Protein AF-A0A1X2HMU3-F1 (afdb_monomer_lite)

Secondary structure (DSSP, 8-state):
--------EEEEEEEEEEEE--SSPPPPSEEEEEEEESS---SS-EEEEEEEEES-TT-HHHHHHHHHTSSSEEEE--S-TTEEEEEEE-SSTTEEEEEEEEPP-TTSHHHHHHH---HHHHTTHHHHHHHHHHTTT-HHHHHHHHHHHHHHHHHHHHH--HHHHHHHHHHHHTTT--GGGG-

Sequence (183 aa):
MQLLALGHLTMAVRVESIVEEAEHDPPASLIAIQCFVRDPPQHYPTLAKYRLKAIDDQDPLLHTLWGALHDRFGVVALKEQQSVSLLSPLPEPGQFLLHVVRLLDLSDPKQQQIATLDMRVLQPLPLEALQLCQQKQDPAAMARLAEIAKQLHQTAQVYAYWDLWRVLEGICTRFDINPNDFL

Foldseek 3Di:
DDWDFDDWDKFFKDFPDWPDDAPDDDAPRIWTFGGKDQDPLQQFFWRTKTKIFGPDLPDPVQVVVLVSQPRIWTWTDDPDDQWTWTWHADPDRRIIITTIGGHFPCVDPVSVVSRDDDVVVLVCLLVLLLVLLVVVVDPVSVVVNLVSLVVQVVCCNGNVVVVSNVSSCVSQVVSVHHSVVSD

Organism: Syncephalastrum racemosum (NCBI:txid13706)

Radius of gyration: 19.23 Å; chains: 1; bounding box: 45×29×56 Å

Structure (mmCIF, N/CA/C/O backbone):
data_AF-A0A1X2HMU3-F1
#
_entry.id   AF-A0A1X2HMU3-F1
#
loop_
_atom_site.group_PDB
_atom_site.id
_atom_site.type_symbol
_atom_site.label_atom_id
_atom_site.label_alt_id
_atom_site.label_comp_id
_atom_site.label_asym_id
_atom_site.label_entity_id
_atom_site.label_seq_id
_atom_site.pdbx_PDB_ins_code
_atom_site.Cartn_x
_atom_site.Cartn_y
_atom_site.Cartn_z
_atom_site.occupancy
_atom_site.B_iso_or_equiv
_atom_site.auth_seq_id
_atom_site.auth_comp_id
_atom_site.auth_asym_id
_atom_site.auth_atom_id
_atom_site.pdbx_PDB_model_num
ATOM 1 N N . MET A 1 1 ? 22.725 -11.915 -3.658 1.00 32.31 1 MET A N 1
ATOM 2 C CA . MET A 1 1 ? 21.823 -11.093 -4.491 1.00 32.31 1 MET A CA 1
ATOM 3 C C . MET A 1 1 ? 22.346 -11.131 -5.922 1.00 32.31 1 MET A C 1
ATOM 5 O O . MET A 1 1 ? 23.418 -10.600 -6.165 1.00 32.31 1 MET A O 1
ATOM 9 N N . GLN A 1 2 ? 21.686 -11.853 -6.830 1.00 22.62 2 GLN A N 1
ATOM 10 C CA . GLN A 1 2 ? 22.060 -11.887 -8.250 1.00 22.62 2 GLN A CA 1
ATOM 11 C C . GLN A 1 2 ? 21.231 -10.821 -8.975 1.00 22.62 2 GLN A C 1
ATOM 13 O O . GLN A 1 2 ? 20.025 -10.982 -9.128 1.00 22.62 2 GLN A O 1
ATOM 18 N N . LEU A 1 3 ? 21.864 -9.707 -9.348 1.00 30.72 3 LEU A N 1
ATOM 19 C CA . LEU A 1 3 ? 21.259 -8.659 -10.172 1.00 30.72 3 LEU A CA 1
ATOM 20 C C . LEU A 1 3 ? 21.535 -8.990 -11.636 1.00 30.72 3 LEU A C 1
ATOM 22 O O . LEU A 1 3 ? 22.669 -8.899 -12.099 1.00 30.72 3 LEU A O 1
ATOM 26 N N . LEU A 1 4 ? 20.494 -9.403 -12.351 1.00 27.69 4 LEU A N 1
ATOM 27 C CA . LEU A 1 4 ? 20.540 -9.579 -13.795 1.00 27.69 4 LEU A CA 1
ATOM 28 C C . LEU A 1 4 ? 20.126 -8.244 -14.427 1.00 27.69 4 LEU A C 1
ATOM 30 O O . LEU A 1 4 ? 18.941 -7.929 -14.496 1.00 27.69 4 LEU A O 1
ATOM 34 N N . ALA A 1 5 ? 21.109 -7.430 -14.813 1.00 35.84 5 ALA A N 1
ATOM 35 C CA . ALA A 1 5 ? 20.877 -6.185 -15.538 1.00 35.84 5 ALA A CA 1
ATOM 36 C C . ALA A 1 5 ? 20.730 -6.496 -17.036 1.00 35.84 5 ALA A C 1
ATOM 38 O O . ALA A 1 5 ? 21.707 -6.509 -17.784 1.00 35.84 5 ALA A O 1
ATOM 39 N N . LEU A 1 6 ? 19.506 -6.800 -17.466 1.00 42.59 6 LEU A N 1
ATOM 40 C CA . LEU A 1 6 ? 19.113 -6.629 -18.866 1.00 42.59 6 LEU A CA 1
ATOM 41 C C . LEU A 1 6 ? 18.875 -5.130 -19.083 1.00 42.59 6 LEU A C 1
ATOM 43 O O . LEU A 1 6 ? 18.400 -4.461 -18.169 1.00 42.59 6 LEU A O 1
ATOM 47 N N . GLY A 1 7 ? 19.255 -4.597 -20.248 1.00 53.59 7 GLY A N 1
ATOM 48 C CA . GLY A 1 7 ? 19.077 -3.179 -20.575 1.00 53.59 7 GLY A CA 1
ATOM 49 C C . GLY A 1 7 ? 17.681 -2.660 -20.213 1.00 53.59 7 GLY A C 1
ATOM 50 O O . GLY A 1 7 ? 16.717 -3.419 -20.223 1.00 53.59 7 GLY A O 1
ATOM 51 N N . HIS A 1 8 ? 17.599 -1.374 -19.865 1.00 63.72 8 HIS A N 1
ATOM 52 C CA . HIS A 1 8 ? 16.371 -0.723 -19.411 1.00 63.72 8 HIS A CA 1
ATOM 53 C C . HIS A 1 8 ? 15.176 -1.093 -20.301 1.00 63.72 8 HIS A C 1
ATOM 55 O O . HIS A 1 8 ? 15.151 -0.732 -21.478 1.00 63.72 8 HIS A O 1
ATOM 61 N N . LEU A 1 9 ? 14.193 -1.804 -19.744 1.00 75.44 9 LEU A N 1
ATOM 62 C CA . LEU A 1 9 ? 12.926 -2.034 -20.433 1.00 75.44 9 LEU A CA 1
ATOM 63 C C . LEU A 1 9 ? 12.115 -0.751 -20.316 1.00 75.44 9 LEU A C 1
ATOM 65 O O . LEU A 1 9 ? 11.798 -0.312 -19.208 1.00 75.44 9 LEU A O 1
ATOM 69 N N . THR A 1 10 ? 11.815 -0.125 -21.447 1.00 77.06 10 THR A N 1
ATOM 70 C CA . THR A 1 10 ? 11.023 1.101 -21.486 1.00 77.06 10 THR A CA 1
ATOM 71 C C . THR A 1 10 ? 9.591 0.797 -21.893 1.00 77.06 10 THR A C 1
ATOM 73 O O . THR A 1 10 ? 9.351 -0.012 -22.783 1.00 77.06 10 THR A O 1
ATOM 76 N N . MET A 1 11 ? 8.632 1.455 -21.243 1.00 79.62 11 MET A N 1
ATOM 77 C CA . MET A 1 11 ? 7.210 1.308 -21.550 1.00 79.62 11 MET A CA 1
ATOM 78 C C . MET A 1 11 ? 6.532 2.670 -21.550 1.00 79.62 11 MET A C 1
ATOM 80 O O . MET A 1 11 ? 6.725 3.474 -20.633 1.00 79.62 11 MET A O 1
ATOM 84 N N . ALA A 1 12 ? 5.741 2.923 -22.590 1.00 82.69 12 ALA A N 1
ATOM 85 C CA . ALA A 1 12 ? 4.936 4.127 -22.691 1.00 82.69 12 ALA A CA 1
ATOM 86 C C . ALA A 1 12 ? 3.654 3.965 -21.862 1.00 82.69 12 ALA A C 1
ATOM 88 O O . ALA A 1 12 ? 2.892 3.012 -22.043 1.00 82.69 12 ALA A O 1
ATOM 89 N N . VAL A 1 13 ? 3.418 4.899 -20.947 1.00 83.25 13 VAL A N 1
ATOM 90 C CA . VAL A 1 13 ? 2.324 4.859 -19.977 1.00 83.25 13 VAL A CA 1
ATOM 91 C C . VAL A 1 13 ? 1.596 6.192 -19.907 1.00 83.25 13 VAL A C 1
ATOM 93 O O . VAL A 1 13 ? 2.167 7.260 -20.128 1.00 83.25 13 VAL A O 1
ATOM 96 N N . ARG A 1 14 ? 0.319 6.129 -19.540 1.00 86.75 14 ARG A N 1
ATOM 97 C CA . ARG A 1 14 ? -0.477 7.278 -19.113 1.00 86.75 14 ARG A CA 1
ATOM 98 C C . ARG A 1 14 ? -0.807 7.147 -17.631 1.00 86.75 14 ARG A C 1
ATOM 100 O O . ARG A 1 14 ? -1.146 6.056 -17.174 1.00 86.75 14 ARG A O 1
ATOM 107 N N . VAL A 1 15 ? -0.736 8.253 -16.897 1.00 83.50 15 VAL A N 1
ATOM 108 C CA . VAL A 1 15 ? -1.248 8.324 -15.524 1.00 83.50 15 VAL A CA 1
ATOM 109 C C . VAL A 1 15 ? -2.769 8.412 -15.608 1.00 83.50 15 VAL A C 1
ATOM 111 O O . VAL A 1 15 ? -3.299 9.370 -16.165 1.00 83.50 15 VAL A O 1
ATOM 114 N N . GLU A 1 16 ? -3.472 7.400 -15.108 1.00 81.69 16 GLU A N 1
ATOM 115 C CA . GLU A 1 16 ? -4.941 7.387 -15.088 1.00 81.69 16 GLU A CA 1
ATOM 116 C C . GLU A 1 16 ? -5.495 8.069 -13.842 1.00 81.69 16 GLU A C 1
ATOM 118 O O . GLU A 1 16 ? -6.491 8.784 -13.913 1.00 81.69 16 GLU A O 1
ATOM 123 N N . SER A 1 17 ? -4.847 7.860 -12.698 1.00 76.06 17 SER A N 1
ATOM 124 C CA . SER A 1 17 ? -5.242 8.477 -11.438 1.00 76.06 17 SER A CA 1
ATOM 125 C C . SER A 1 17 ? -4.084 8.510 -10.451 1.00 76.06 17 SER A C 1
ATOM 127 O O . SER A 1 17 ? -3.211 7.637 -10.457 1.00 76.06 17 SER A O 1
ATOM 129 N N . ILE A 1 18 ? -4.130 9.487 -9.553 1.00 75.75 18 ILE A N 1
ATOM 130 C CA . ILE A 1 18 ? -3.294 9.542 -8.358 1.00 75.75 18 ILE A CA 1
ATOM 131 C C . ILE A 1 18 ? -4.107 8.907 -7.228 1.00 75.75 18 ILE A C 1
ATOM 133 O O . ILE A 1 18 ? -5.265 9.269 -7.027 1.00 75.75 18 ILE A O 1
ATOM 137 N N . VAL A 1 19 ? -3.541 7.911 -6.550 1.00 64.25 19 VAL A N 1
ATOM 138 C CA . VAL A 1 19 ? -4.231 7.211 -5.457 1.00 64.25 19 VAL A CA 1
ATOM 139 C C . VAL A 1 19 ? -4.165 8.031 -4.161 1.00 64.25 19 VAL A C 1
ATOM 141 O O . VAL A 1 19 ? -5.131 7.990 -3.408 1.00 64.25 19 VAL A O 1
ATOM 144 N N . GLU A 1 20 ? -3.105 8.828 -3.952 1.00 62.09 20 GLU A N 1
ATOM 145 C CA . GLU A 1 20 ? -2.890 9.703 -2.780 1.00 62.09 20 GLU A CA 1
ATOM 146 C C . GLU A 1 20 ? -2.086 10.968 -3.123 1.00 62.09 20 GLU A C 1
ATOM 148 O O . GLU A 1 20 ? -1.202 10.906 -3.979 1.00 62.09 20 GLU A O 1
ATOM 153 N N . GLU A 1 21 ? -2.401 12.087 -2.448 1.00 51.22 21 GLU A N 1
ATOM 154 C CA . GLU A 1 21 ? -1.857 13.438 -2.680 1.00 51.22 21 GLU A CA 1
ATOM 155 C C . GLU A 1 21 ? -0.346 13.438 -2.906 1.00 51.22 21 GLU A C 1
ATOM 157 O O . GLU A 1 21 ? 0.454 13.170 -2.013 1.00 51.22 21 GLU A O 1
ATOM 162 N N . ALA A 1 22 ? 0.034 13.759 -4.139 1.00 51.03 22 ALA A N 1
ATOM 163 C CA . ALA A 1 22 ? 1.420 13.839 -4.526 1.00 51.03 22 ALA A CA 1
ATOM 164 C C . ALA A 1 22 ? 1.951 15.239 -4.194 1.00 51.03 22 ALA A C 1
ATOM 166 O O . ALA A 1 22 ? 1.614 16.212 -4.864 1.00 51.03 22 ALA A O 1
ATOM 167 N N . GLU A 1 23 ? 2.877 15.329 -3.240 1.00 57.38 23 GLU A N 1
ATOM 168 C CA . GLU A 1 23 ? 3.881 16.409 -3.245 1.00 57.38 23 GLU A CA 1
ATOM 169 C C . GLU A 1 23 ? 4.868 16.257 -4.430 1.00 57.38 23 GLU A C 1
ATOM 171 O O . GLU A 1 23 ? 5.831 17.011 -4.540 1.00 57.38 23 GLU A O 1
ATOM 176 N N . HIS A 1 24 ? 4.652 15.260 -5.299 1.00 62.34 24 HIS A N 1
ATOM 177 C CA . HIS A 1 24 ? 5.568 14.803 -6.338 1.00 62.34 24 HIS A CA 1
ATOM 178 C C . HIS A 1 24 ? 4.947 14.912 -7.732 1.00 62.34 24 HIS A C 1
ATOM 180 O O . HIS A 1 24 ? 3.778 14.572 -7.956 1.00 62.34 24 HIS A O 1
ATOM 186 N N . ASP A 1 25 ? 5.758 15.355 -8.690 1.00 66.62 25 ASP A N 1
ATOM 187 C CA . ASP A 1 25 ? 5.341 15.446 -10.082 1.00 66.62 25 ASP A CA 1
ATOM 188 C C . ASP A 1 25 ? 4.970 14.054 -10.622 1.00 66.62 25 ASP A C 1
ATOM 190 O O . ASP A 1 25 ? 5.624 13.056 -10.302 1.00 66.62 25 ASP A O 1
ATOM 194 N N . PRO A 1 26 ? 3.925 13.948 -11.460 1.00 67.94 26 PRO A N 1
ATOM 195 C CA . PRO A 1 26 ? 3.593 12.685 -12.096 1.00 67.94 26 PRO A CA 1
ATOM 196 C C . PRO A 1 26 ? 4.789 12.156 -12.906 1.00 67.94 26 PRO A C 1
ATOM 198 O O . PRO A 1 26 ? 5.545 12.940 -13.493 1.00 67.94 26 PRO A O 1
ATOM 201 N N . PRO A 1 27 ? 4.958 10.824 -12.994 1.00 73.38 27 PRO A N 1
ATOM 202 C CA . PRO A 1 27 ? 6.038 10.239 -13.772 1.00 73.38 27 PRO A CA 1
ATOM 203 C C . PRO A 1 27 ? 5.925 10.642 -15.246 1.00 73.38 27 PRO A C 1
ATOM 205 O O . PRO A 1 27 ? 4.834 10.876 -15.774 1.00 73.38 27 PRO A O 1
ATOM 208 N N . ALA A 1 28 ? 7.068 10.680 -15.934 1.00 74.19 28 ALA A N 1
ATOM 209 C CA . ALA A 1 28 ? 7.089 10.876 -17.378 1.00 74.19 28 ALA A CA 1
ATOM 210 C C . ALA A 1 28 ? 6.241 9.803 -18.088 1.00 74.19 28 ALA A C 1
ATOM 212 O O . ALA A 1 28 ? 6.120 8.671 -17.621 1.00 74.19 28 ALA A O 1
ATOM 213 N N . SER A 1 29 ? 5.720 10.136 -19.271 1.00 78.25 29 SER A N 1
ATOM 214 C CA . SER A 1 29 ? 4.940 9.214 -20.112 1.00 78.25 29 SER A CA 1
ATOM 215 C C . SER A 1 29 ? 5.732 8.001 -20.613 1.00 78.25 29 SER A C 1
ATOM 217 O O . SER A 1 29 ? 5.160 7.090 -21.205 1.00 78.25 29 SER A O 1
ATOM 219 N N . LEU A 1 30 ? 7.044 7.975 -20.384 1.00 80.06 30 LEU A N 1
ATOM 220 C CA . LEU A 1 30 ? 7.919 6.844 -20.640 1.00 80.06 30 LEU A CA 1
ATOM 221 C C . LEU A 1 30 ? 8.614 6.471 -19.332 1.00 80.06 30 LEU A C 1
ATOM 223 O O . LEU A 1 30 ? 9.392 7.264 -18.798 1.00 80.06 30 LEU A O 1
ATOM 227 N N . ILE A 1 31 ? 8.361 5.261 -18.841 1.00 81.44 31 ILE A N 1
ATOM 228 C CA . ILE A 1 31 ? 9.044 4.722 -17.663 1.00 81.44 31 ILE A CA 1
ATOM 229 C C . ILE A 1 31 ? 10.135 3.745 -18.088 1.00 81.44 31 ILE A C 1
ATOM 231 O O . ILE A 1 31 ? 9.966 3.002 -19.054 1.00 81.44 31 ILE A O 1
ATOM 235 N N . ALA A 1 32 ? 11.253 3.748 -17.362 1.00 83.50 32 ALA A N 1
ATOM 236 C CA . ALA A 1 32 ? 12.377 2.846 -17.580 1.00 83.50 32 ALA A CA 1
ATOM 237 C C . ALA A 1 32 ? 12.527 1.908 -16.379 1.00 83.50 32 ALA A C 1
ATOM 239 O O . ALA A 1 32 ? 12.897 2.338 -15.284 1.00 83.50 32 ALA A O 1
ATOM 240 N N . ILE A 1 33 ? 12.243 0.626 -16.595 1.00 85.88 33 ILE A N 1
ATOM 241 C CA . ILE A 1 33 ? 12.423 -0.434 -15.607 1.00 85.88 33 ILE A CA 1
ATOM 242 C C . ILE A 1 33 ? 13.896 -0.841 -15.636 1.00 85.88 33 ILE A C 1
ATOM 244 O O . ILE A 1 33 ? 14.398 -1.349 -16.640 1.00 85.88 33 ILE A O 1
ATOM 248 N N . GLN A 1 34 ? 14.595 -0.582 -14.535 1.00 84.88 34 GLN A N 1
ATOM 249 C CA . GLN A 1 34 ? 16.024 -0.845 -14.383 1.00 84.88 34 GLN A CA 1
ATOM 250 C C . GLN A 1 34 ? 16.306 -2.302 -14.021 1.00 84.88 34 GLN A C 1
ATOM 252 O O . GLN A 1 34 ? 17.270 -2.894 -14.502 1.00 84.88 34 GLN A O 1
ATOM 257 N N . CYS A 1 35 ? 15.491 -2.875 -13.137 1.00 84.50 35 CYS A N 1
ATOM 258 C CA . CYS A 1 35 ? 15.639 -4.250 -12.680 1.00 84.50 35 CYS A CA 1
ATOM 259 C C . CYS A 1 35 ? 14.334 -4.780 -12.074 1.00 84.50 35 CYS A C 1
ATOM 261 O O . CYS A 1 35 ? 13.370 -4.036 -11.894 1.00 84.50 35 CYS A O 1
ATOM 263 N N . PHE A 1 36 ? 14.322 -6.073 -11.746 1.00 86.12 36 PHE A N 1
ATOM 264 C CA . PHE A 1 36 ? 13.220 -6.729 -11.048 1.00 86.12 36 PHE A CA 1
ATOM 265 C C . PHE A 1 36 ? 13.687 -7.240 -9.687 1.00 86.12 36 PHE A C 1
ATOM 267 O O . PHE A 1 36 ? 14.743 -7.869 -9.587 1.00 86.12 36 PHE A O 1
ATOM 274 N N . VAL A 1 37 ? 12.879 -7.020 -8.655 1.00 85.06 37 VAL A N 1
ATOM 275 C CA . VAL A 1 37 ? 13.126 -7.468 -7.279 1.00 85.06 37 VAL A CA 1
ATOM 276 C C . VAL A 1 37 ? 11.934 -8.271 -6.766 1.00 85.06 37 VAL A C 1
ATOM 278 O O . VAL A 1 37 ? 10.805 -8.030 -7.173 1.00 85.06 37 VAL A O 1
ATOM 281 N N . ARG A 1 38 ? 12.172 -9.251 -5.892 1.00 79.12 38 ARG A N 1
ATOM 282 C CA . ARG A 1 38 ? 11.097 -10.064 -5.288 1.00 79.12 38 ARG A CA 1
ATOM 283 C C . ARG A 1 38 ? 10.582 -9.468 -3.989 1.00 79.12 38 ARG A C 1
ATOM 285 O O . ARG A 1 38 ? 9.381 -9.323 -3.817 1.00 79.12 38 ARG A O 1
ATOM 292 N N . ASP A 1 39 ? 11.516 -9.056 -3.142 1.00 73.44 39 ASP A N 1
ATOM 293 C CA . ASP A 1 39 ? 11.234 -8.526 -1.816 1.00 73.44 39 ASP A CA 1
ATOM 294 C C . ASP A 1 39 ? 11.681 -7.064 -1.770 1.00 73.44 39 ASP A C 1
ATOM 296 O O . ASP A 1 39 ? 12.786 -6.766 -1.300 1.00 73.44 39 ASP A O 1
ATOM 300 N N . PRO A 1 40 ? 10.898 -6.133 -2.345 1.00 70.56 40 PRO A N 1
ATOM 301 C CA . PRO A 1 40 ? 11.228 -4.735 -2.216 1.00 70.56 40 PRO A CA 1
ATOM 302 C C . PRO A 1 40 ? 11.049 -4.299 -0.757 1.00 70.56 40 PRO A C 1
ATOM 304 O O . PRO A 1 40 ? 10.292 -4.907 0.000 1.00 70.56 40 PRO A O 1
ATOM 307 N N . PRO A 1 41 ? 11.705 -3.212 -0.354 1.00 62.12 41 PRO A N 1
ATOM 308 C CA . PRO A 1 41 ? 11.458 -2.589 0.936 1.00 62.12 41 PRO A CA 1
ATOM 309 C C . PRO A 1 41 ? 9.967 -2.193 1.119 1.00 62.12 41 PRO A C 1
ATOM 311 O O . PRO A 1 41 ? 9.517 -1.207 0.547 1.00 62.12 41 PRO A O 1
ATOM 314 N N . GLN A 1 42 ? 9.194 -2.950 1.915 1.00 55.34 42 GLN A N 1
ATOM 315 C CA . GLN A 1 42 ? 7.736 -2.751 2.120 1.00 55.34 42 GLN A CA 1
ATOM 316 C C . GLN A 1 42 ? 7.372 -1.805 3.283 1.00 55.34 42 GLN A C 1
ATOM 318 O O . GLN A 1 42 ? 6.198 -1.511 3.509 1.00 55.34 42 GLN A O 1
ATOM 323 N N . HIS A 1 43 ? 8.366 -1.346 4.046 1.00 61.41 43 HIS A N 1
ATOM 324 C CA . HIS A 1 43 ? 8.169 -0.588 5.292 1.00 61.41 43 HIS A CA 1
ATOM 325 C C . HIS A 1 43 ? 8.673 0.850 5.199 1.00 61.41 43 HIS A C 1
ATOM 327 O O . HIS A 1 43 ? 9.091 1.440 6.190 1.00 61.41 43 HIS A O 1
ATOM 333 N N . TYR A 1 44 ? 8.682 1.404 3.993 1.00 69.38 44 TYR A N 1
ATOM 334 C CA . TYR A 1 44 ? 9.190 2.745 3.759 1.00 69.38 44 TYR A CA 1
ATOM 335 C C . TYR A 1 44 ? 8.025 3.704 3.547 1.00 69.38 44 TYR A C 1
ATOM 337 O O . TYR A 1 44 ? 7.014 3.309 2.955 1.00 69.38 44 TYR A O 1
ATOM 345 N N . PRO A 1 45 ? 8.145 4.953 4.027 1.00 73.81 45 PRO A N 1
ATOM 346 C CA . PRO A 1 45 ? 7.125 5.956 3.807 1.00 73.81 45 PRO A CA 1
ATOM 347 C C . PRO A 1 45 ? 6.792 6.094 2.331 1.00 73.81 45 PRO A C 1
ATOM 349 O O . PRO A 1 45 ? 7.681 6.112 1.475 1.00 73.81 45 PRO A O 1
ATOM 352 N N . THR A 1 46 ? 5.503 6.181 2.042 1.00 79.31 46 THR A N 1
ATOM 353 C CA . THR A 1 46 ? 5.024 6.344 0.675 1.00 79.31 46 THR A CA 1
ATOM 354 C C . THR A 1 46 ? 4.970 7.821 0.341 1.00 79.31 46 THR A C 1
ATOM 356 O O . THR A 1 46 ? 4.377 8.596 1.079 1.00 79.31 46 THR A O 1
ATOM 359 N N . LEU A 1 47 ? 5.597 8.198 -0.768 1.00 79.19 47 LEU A N 1
ATOM 360 C CA . LEU A 1 47 ? 5.566 9.563 -1.289 1.00 79.19 47 LEU A CA 1
ATOM 361 C C . LEU A 1 47 ? 4.414 9.748 -2.273 1.00 79.19 47 LEU A C 1
ATOM 363 O O . LEU A 1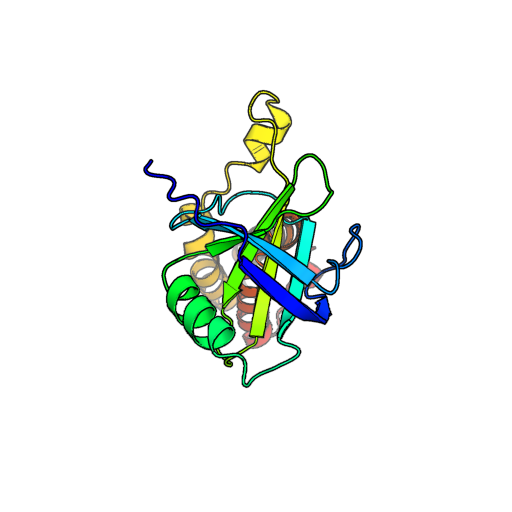 47 ? 3.770 10.789 -2.275 1.00 79.19 47 LEU A O 1
ATOM 367 N N . ALA A 1 48 ? 4.161 8.740 -3.111 1.00 81.50 48 ALA A N 1
ATOM 368 C CA . ALA A 1 48 ? 3.073 8.770 -4.076 1.00 81.50 48 ALA A CA 1
ATOM 369 C C . ALA A 1 48 ? 2.701 7.366 -4.567 1.00 81.50 48 ALA A C 1
ATOM 371 O O . ALA A 1 48 ? 3.521 6.441 -4.595 1.00 81.50 48 ALA A O 1
ATOM 372 N N . LYS A 1 49 ? 1.455 7.227 -5.025 1.00 85.00 49 LYS A N 1
ATOM 373 C CA . LYS A 1 49 ? 0.958 6.051 -5.745 1.00 85.00 49 LYS A CA 1
ATOM 374 C C . LYS A 1 49 ? 0.230 6.492 -7.009 1.00 85.00 49 LYS A C 1
ATOM 376 O O . LYS A 1 49 ? -0.786 7.182 -6.939 1.00 85.00 49 LYS A O 1
ATOM 381 N N . TYR A 1 50 ? 0.720 6.050 -8.161 1.00 85.69 50 TYR A N 1
ATOM 382 C CA . TYR A 1 50 ? 0.129 6.348 -9.463 1.00 85.69 50 TYR A CA 1
ATOM 383 C C . TYR A 1 50 ? -0.446 5.083 -10.082 1.00 85.69 50 TYR A C 1
ATOM 385 O O . TYR A 1 50 ? 0.240 4.064 -10.187 1.00 85.69 50 TYR A O 1
ATOM 393 N N . ARG A 1 51 ? -1.693 5.160 -10.547 1.00 87.88 51 ARG A N 1
ATOM 394 C CA . ARG A 1 51 ? -2.253 4.147 -11.439 1.00 87.88 51 ARG A CA 1
ATOM 395 C C . ARG A 1 51 ? -1.843 4.491 -12.860 1.00 87.88 51 ARG A C 1
ATOM 397 O O . ARG A 1 51 ? -2.166 5.567 -13.363 1.00 87.88 51 ARG A O 1
ATOM 404 N N . LEU A 1 52 ? -1.114 3.583 -13.485 1.00 88.25 52 LEU A N 1
ATOM 405 C CA . LEU A 1 52 ? -0.620 3.720 -14.842 1.00 88.25 52 LEU A CA 1
ATOM 406 C C . LEU A 1 52 ? -1.376 2.769 -15.759 1.00 88.25 52 LEU A C 1
ATOM 408 O O . LEU A 1 52 ? -1.688 1.646 -15.367 1.00 88.25 52 LEU A O 1
ATOM 412 N N . LYS A 1 53 ? -1.592 3.183 -17.002 1.00 87.38 53 LYS A N 1
ATOM 413 C CA . LYS A 1 53 ? -2.034 2.292 -18.073 1.00 87.38 53 LYS A CA 1
ATOM 414 C C . LYS A 1 53 ? -1.079 2.375 -19.249 1.00 87.38 53 LYS A C 1
ATOM 416 O O . LYS A 1 53 ? -0.653 3.469 -19.618 1.00 87.38 53 LYS A O 1
ATOM 421 N N . ALA A 1 54 ? -0.729 1.228 -19.817 1.00 85.56 54 ALA A N 1
ATOM 422 C CA . ALA A 1 54 ? 0.028 1.175 -21.057 1.00 85.56 54 ALA A CA 1
ATOM 423 C C . ALA A 1 54 ? -0.736 1.902 -22.172 1.00 85.56 54 ALA A C 1
ATOM 425 O O . ALA A 1 54 ? -1.962 1.815 -22.258 1.00 85.56 54 ALA A O 1
ATOM 426 N N . ILE A 1 55 ? -0.014 2.661 -22.997 1.00 84.19 55 ILE A N 1
ATOM 427 C CA . ILE A 1 55 ? -0.626 3.394 -24.115 1.00 84.19 55 ILE A CA 1
ATOM 428 C C . ILE A 1 55 ? -1.033 2.434 -25.239 1.00 84.19 55 ILE A C 1
ATOM 430 O O . ILE A 1 55 ? -2.070 2.646 -25.860 1.00 84.19 55 ILE A O 1
ATOM 434 N N . ASP A 1 56 ? -0.232 1.393 -25.463 1.00 81.25 56 ASP A N 1
ATOM 435 C CA . ASP A 1 56 ? -0.484 0.343 -26.446 1.00 81.25 56 ASP A CA 1
ATOM 436 C C . ASP A 1 56 ? -0.711 -0.985 -25.714 1.00 81.25 56 ASP A C 1
ATOM 438 O O . ASP A 1 56 ? 0.202 -1.540 -25.101 1.00 81.25 56 ASP A O 1
ATOM 442 N N . ASP A 1 57 ? -1.954 -1.462 -25.725 1.00 70.75 57 ASP A N 1
ATOM 443 C CA . ASP A 1 57 ? -2.365 -2.722 -25.106 1.00 70.75 57 ASP A CA 1
ATOM 444 C C . ASP A 1 57 ? -2.025 -3.951 -25.964 1.00 70.75 57 ASP A C 1
ATOM 446 O O . ASP A 1 57 ? -2.134 -5.080 -25.484 1.00 70.75 57 ASP A O 1
ATOM 450 N N . GLN A 1 58 ? -1.573 -3.742 -27.205 1.00 72.06 58 GLN A N 1
ATOM 451 C CA . GLN A 1 58 ? -1.171 -4.785 -28.151 1.00 72.06 58 GLN A CA 1
ATOM 452 C C . GLN A 1 58 ? 0.348 -5.023 -28.152 1.00 72.06 58 GLN A C 1
ATOM 454 O O . GLN A 1 58 ? 0.827 -5.908 -28.865 1.00 72.06 58 GLN A O 1
ATOM 459 N N . ASP A 1 59 ? 1.122 -4.260 -27.371 1.00 75.31 59 ASP A N 1
ATOM 460 C CA . ASP A 1 59 ? 2.578 -4.393 -27.331 1.00 75.31 59 ASP A CA 1
ATOM 461 C C . ASP A 1 59 ? 2.982 -5.775 -26.759 1.00 75.31 59 ASP A C 1
ATOM 463 O O . ASP A 1 59 ? 2.681 -6.092 -25.605 1.00 75.31 59 ASP A O 1
ATOM 467 N N . PRO A 1 60 ? 3.701 -6.630 -27.510 1.00 73.06 60 PRO A N 1
ATOM 468 C CA . PRO A 1 60 ? 4.154 -7.930 -27.010 1.00 73.06 60 PRO A CA 1
ATOM 469 C C . PRO A 1 60 ? 5.103 -7.824 -25.800 1.00 73.06 60 PRO A C 1
ATOM 471 O O . PRO A 1 60 ? 5.196 -8.759 -24.990 1.00 73.06 60 PRO A O 1
ATOM 474 N N . LEU A 1 61 ? 5.793 -6.691 -25.628 1.00 77.06 61 LEU A N 1
ATOM 475 C CA . LEU A 1 61 ? 6.590 -6.408 -24.435 1.00 77.06 61 LEU A CA 1
ATOM 476 C C . LEU A 1 61 ? 5.706 -6.239 -23.204 1.00 77.06 61 LEU A C 1
ATOM 478 O O . LEU A 1 61 ? 6.128 -6.624 -22.115 1.00 77.06 61 LEU A O 1
ATOM 482 N N . LEU A 1 62 ? 4.472 -5.754 -23.364 1.00 77.50 62 LEU A N 1
ATOM 483 C CA . LEU A 1 62 ? 3.519 -5.592 -22.273 1.00 77.50 62 LEU A CA 1
ATOM 484 C C . LEU A 1 62 ? 3.184 -6.934 -21.633 1.00 77.50 62 LEU A C 1
ATOM 486 O O . LEU A 1 62 ? 3.245 -7.057 -20.415 1.00 77.50 62 LEU A O 1
ATOM 490 N N . HIS A 1 63 ? 2.898 -7.959 -22.437 1.00 77.00 63 HIS A N 1
ATOM 491 C CA . HIS A 1 63 ? 2.631 -9.308 -21.933 1.00 77.00 63 HIS A CA 1
ATOM 492 C C . HIS A 1 63 ? 3.844 -9.911 -21.219 1.00 77.00 63 HIS A C 1
ATOM 494 O O . HIS A 1 63 ? 3.701 -10.566 -20.185 1.00 77.00 63 HIS A O 1
ATOM 500 N N . THR A 1 64 ? 5.044 -9.659 -21.743 1.00 80.62 64 THR A N 1
ATOM 501 C CA . THR A 1 64 ? 6.296 -10.128 -21.137 1.00 80.62 64 THR A CA 1
ATOM 502 C C . THR A 1 64 ? 6.555 -9.434 -19.799 1.00 80.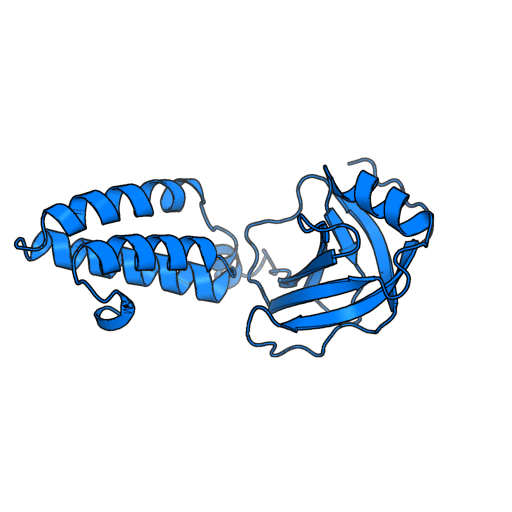62 64 THR A C 1
ATOM 504 O O . THR A 1 64 ? 6.865 -10.094 -18.807 1.00 80.62 64 THR A O 1
ATOM 507 N N . LEU A 1 65 ? 6.378 -8.112 -19.749 1.00 80.75 65 LEU A N 1
ATOM 508 C CA . LEU A 1 65 ? 6.480 -7.304 -18.536 1.00 80.75 65 LEU A CA 1
ATOM 509 C C . LEU A 1 65 ? 5.432 -7.717 -17.507 1.00 80.75 65 LEU A C 1
ATOM 511 O O . LEU A 1 65 ? 5.765 -7.920 -16.345 1.00 80.75 65 LEU A O 1
ATOM 515 N N . TRP A 1 66 ? 4.190 -7.908 -17.938 1.00 81.50 66 TRP A N 1
ATOM 516 C CA . TRP A 1 66 ? 3.091 -8.363 -17.097 1.00 81.50 66 TRP A CA 1
ATOM 517 C C . TRP A 1 66 ? 3.397 -9.699 -16.425 1.00 81.50 66 TRP A C 1
ATOM 519 O O . TRP A 1 66 ? 3.247 -9.840 -15.214 1.00 81.50 66 TRP A O 1
ATOM 529 N N . GLY A 1 67 ? 3.879 -10.670 -17.208 1.00 80.00 67 GLY A N 1
ATOM 530 C CA . GLY A 1 67 ? 4.292 -11.973 -16.696 1.00 80.00 67 GLY A CA 1
ATOM 531 C C . GLY A 1 67 ? 5.473 -11.873 -15.730 1.00 80.00 67 GLY A C 1
ATOM 532 O O . GLY A 1 67 ? 5.450 -12.499 -14.675 1.00 80.00 67 GLY A O 1
ATOM 533 N N . ALA A 1 68 ? 6.478 -11.051 -16.048 1.00 82.25 68 ALA A N 1
ATOM 534 C CA . ALA A 1 68 ? 7.644 -10.841 -15.189 1.00 82.25 68 ALA A CA 1
ATOM 535 C C . ALA A 1 68 ? 7.300 -10.150 -13.860 1.00 82.25 68 ALA A C 1
ATOM 537 O O . ALA A 1 68 ? 7.970 -10.388 -12.859 1.00 82.25 68 ALA A O 1
ATOM 538 N N . LEU A 1 69 ? 6.274 -9.301 -13.855 1.00 85.12 69 LEU A N 1
ATOM 539 C CA . LEU A 1 69 ? 5.796 -8.566 -12.687 1.00 85.12 69 LEU A CA 1
ATOM 540 C C . LEU A 1 69 ? 4.815 -9.376 -11.824 1.00 85.12 69 LEU A C 1
ATOM 542 O O . LEU A 1 69 ? 4.438 -8.933 -10.745 1.00 85.12 69 LEU A O 1
ATOM 546 N N . HIS A 1 70 ? 4.392 -10.563 -12.259 1.00 80.25 70 HIS A N 1
ATOM 547 C CA . HIS A 1 70 ? 3.434 -11.364 -11.496 1.00 80.25 70 HIS A CA 1
ATOM 548 C C . HIS A 1 70 ? 4.002 -11.852 -10.151 1.00 80.25 70 HIS A C 1
ATOM 550 O O . HIS A 1 70 ? 3.275 -11.902 -9.163 1.00 80.25 70 HIS A O 1
ATOM 556 N N . ASP A 1 71 ? 5.300 -12.186 -10.097 1.00 79.25 71 ASP A N 1
ATOM 557 C CA . ASP A 1 71 ? 6.013 -12.608 -8.879 1.00 79.25 71 ASP A CA 1
ATOM 558 C C . ASP A 1 71 ? 7.067 -11.591 -8.401 1.00 79.25 71 ASP A C 1
ATOM 560 O O . ASP A 1 71 ? 7.870 -11.902 -7.516 1.00 79.25 71 ASP A O 1
ATOM 564 N N . ARG A 1 72 ? 7.137 -10.405 -9.023 1.00 84.06 72 ARG A N 1
ATOM 565 C CA . ARG A 1 72 ? 8.216 -9.422 -8.820 1.00 84.06 72 ARG A CA 1
ATOM 566 C C . ARG A 1 72 ? 7.721 -7.992 -8.955 1.00 84.06 72 ARG A C 1
ATOM 568 O O . ARG A 1 72 ? 6.709 -7.708 -9.577 1.00 84.06 72 ARG A O 1
ATOM 575 N N . PHE A 1 73 ? 8.538 -7.076 -8.467 1.00 87.00 73 PHE A N 1
ATOM 576 C CA . PHE A 1 73 ? 8.378 -5.642 -8.623 1.00 87.00 73 PHE A CA 1
ATOM 577 C C . PHE A 1 73 ? 9.439 -5.116 -9.583 1.00 87.00 73 PHE A C 1
ATOM 579 O O . PHE A 1 73 ? 10.609 -5.498 -9.494 1.00 87.00 73 PHE A O 1
ATOM 586 N N . GLY A 1 74 ? 9.045 -4.236 -10.496 1.00 87.75 74 GLY A N 1
ATOM 587 C CA . GLY A 1 74 ? 9.968 -3.507 -11.357 1.00 87.75 74 GLY A CA 1
ATOM 588 C C . GLY A 1 74 ? 10.498 -2.279 -10.629 1.00 87.75 74 GLY A C 1
ATOM 589 O O . GLY A 1 74 ? 9.715 -1.489 -10.119 1.00 87.75 74 GLY A O 1
ATOM 590 N N . VAL A 1 75 ? 11.809 -2.082 -10.582 1.00 87.44 75 VAL A N 1
ATOM 591 C CA . VAL A 1 75 ? 12.391 -0.840 -10.063 1.00 87.44 75 VAL A CA 1
ATOM 592 C C . VAL A 1 75 ? 12.461 0.167 -11.202 1.00 87.44 75 VAL A C 1
ATOM 594 O O . VAL A 1 75 ? 13.112 -0.085 -12.217 1.00 87.44 75 VAL A O 1
ATOM 597 N N . VAL A 1 76 ? 11.784 1.299 -11.041 1.00 85.94 76 VAL A N 1
ATOM 598 C CA . VAL A 1 76 ? 11.726 2.382 -12.024 1.00 85.94 76 VAL A CA 1
ATOM 599 C C . VAL A 1 76 ? 12.613 3.530 -11.563 1.00 85.94 76 VAL A C 1
ATOM 601 O O . VAL A 1 76 ? 12.540 3.968 -10.415 1.00 85.94 76 VAL A O 1
ATOM 604 N N . ALA A 1 77 ? 13.441 4.037 -12.473 1.00 75.25 77 ALA A N 1
ATOM 605 C CA . ALA A 1 77 ? 14.215 5.244 -12.219 1.00 75.25 77 ALA A CA 1
ATOM 606 C C . ALA A 1 77 ? 13.323 6.473 -12.403 1.00 75.25 77 ALA A C 1
ATOM 608 O O . ALA A 1 77 ? 12.926 6.785 -13.528 1.00 75.25 77 ALA A O 1
ATOM 609 N N . LEU A 1 78 ? 13.047 7.193 -11.321 1.00 73.69 78 LEU A N 1
ATOM 610 C CA . LEU A 1 78 ? 12.593 8.579 -11.401 1.00 73.69 78 LEU A CA 1
ATOM 611 C C . LEU A 1 78 ? 13.793 9.506 -11.178 1.00 73.69 78 LEU A C 1
ATOM 613 O O . LEU A 1 78 ? 14.828 9.090 -10.662 1.00 73.69 78 LEU A O 1
ATOM 617 N N . LYS A 1 79 ? 13.688 10.766 -11.612 1.00 65.94 79 LYS A N 1
ATOM 618 C CA . LYS A 1 79 ? 14.788 11.749 -11.509 1.00 65.94 79 LYS A CA 1
ATOM 619 C C . LYS A 1 79 ? 15.099 12.179 -10.069 1.00 65.94 79 LYS A C 1
ATOM 621 O O . LYS A 1 79 ? 16.034 12.945 -9.850 1.00 65.94 79 LYS A O 1
ATOM 626 N N . GLU A 1 80 ? 14.308 11.726 -9.111 1.00 65.62 80 GLU A N 1
ATOM 627 C CA . GLU A 1 80 ? 14.336 12.182 -7.732 1.00 65.62 80 GLU A CA 1
ATOM 628 C C . GLU A 1 80 ? 15.447 11.514 -6.932 1.00 65.62 80 GLU A C 1
ATOM 630 O O . GLU A 1 80 ? 15.697 10.312 -7.016 1.00 65.62 80 GLU A O 1
ATOM 635 N N . GLN A 1 81 ? 16.125 12.325 -6.127 1.00 60.88 81 GLN A N 1
ATOM 636 C CA . GLN A 1 81 ? 17.122 11.833 -5.193 1.00 60.88 81 GLN A CA 1
ATOM 637 C C . GLN A 1 81 ? 16.405 11.346 -3.929 1.00 60.88 81 GLN A C 1
ATOM 639 O O . GLN A 1 81 ? 15.571 12.060 -3.3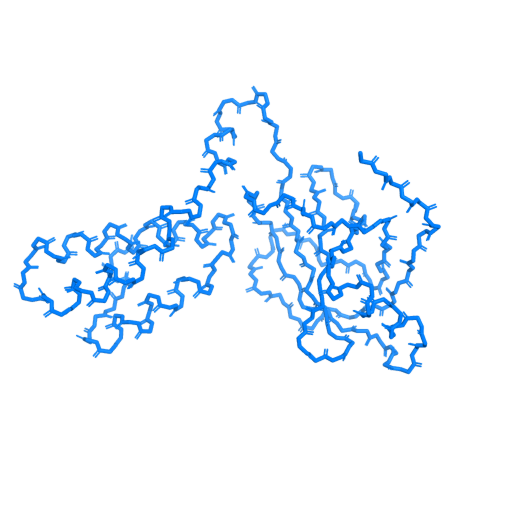85 1.00 60.88 81 GLN A O 1
ATOM 644 N N . GLN A 1 82 ? 16.774 10.156 -3.441 1.00 73.81 82 GLN A N 1
ATOM 645 C CA . GLN A 1 82 ? 16.252 9.528 -2.212 1.00 73.81 82 GLN A CA 1
ATOM 646 C C . GLN A 1 82 ? 14.841 8.913 -2.294 1.00 73.81 82 GLN A C 1
ATOM 648 O O . GLN A 1 82 ? 14.212 8.696 -1.259 1.00 73.81 82 GLN A O 1
ATOM 653 N N . SER A 1 83 ? 14.357 8.548 -3.482 1.00 79.12 83 SER A N 1
ATOM 654 C CA . SER A 1 83 ? 13.171 7.697 -3.630 1.00 79.12 83 SER A CA 1
ATOM 655 C C . SER A 1 83 ? 13.483 6.431 -4.432 1.00 79.12 83 SER A C 1
ATOM 657 O O . SER A 1 83 ? 14.448 6.365 -5.195 1.00 79.12 83 SER A O 1
ATOM 659 N N . VAL A 1 84 ? 12.685 5.386 -4.221 1.00 82.44 84 VAL A N 1
ATOM 660 C CA . VAL A 1 84 ? 12.634 4.199 -5.082 1.00 82.44 84 VAL A CA 1
ATOM 661 C C . VAL A 1 84 ? 11.219 4.082 -5.600 1.00 82.44 84 VAL A C 1
ATOM 663 O O . VAL A 1 84 ? 10.265 4.162 -4.835 1.00 82.44 84 VAL A O 1
ATOM 666 N N . SER A 1 85 ? 11.081 3.876 -6.904 1.00 87.19 85 SER A N 1
ATOM 667 C CA . SER A 1 85 ? 9.777 3.638 -7.511 1.00 87.19 85 SER A CA 1
ATOM 668 C C . SER A 1 85 ? 9.632 2.170 -7.860 1.00 87.19 85 SER A C 1
ATOM 670 O O . SER A 1 85 ? 10.471 1.601 -8.557 1.00 87.19 85 SER A O 1
ATOM 672 N N . LEU A 1 86 ? 8.574 1.556 -7.352 1.00 88.94 86 LEU A N 1
ATOM 673 C CA . LEU A 1 86 ? 8.257 0.150 -7.522 1.00 88.94 86 LEU A CA 1
ATOM 674 C C . LEU A 1 86 ? 7.029 0.029 -8.415 1.00 88.94 86 LEU A C 1
ATOM 676 O O . LEU A 1 86 ? 5.979 0.590 -8.125 1.00 88.94 86 LEU A O 1
ATOM 680 N N . LEU A 1 87 ? 7.167 -0.707 -9.503 1.00 88.94 87 LEU A N 1
ATOM 681 C CA . LEU A 1 87 ? 6.102 -1.022 -10.434 1.00 88.94 87 LEU A CA 1
ATOM 682 C C . LEU A 1 87 ? 5.572 -2.418 -10.117 1.00 88.94 87 LEU A C 1
ATOM 684 O O . LEU A 1 87 ? 6.346 -3.376 -10.076 1.00 88.94 87 LEU A O 1
ATOM 688 N N . SER A 1 88 ? 4.265 -2.543 -9.936 1.00 89.69 88 SER A N 1
ATOM 689 C CA . SER A 1 88 ? 3.571 -3.825 -9.801 1.00 89.69 88 SER A CA 1
ATOM 690 C C . SER A 1 88 ? 2.378 -3.898 -10.760 1.00 89.69 88 SER A C 1
ATOM 692 O O . SER A 1 88 ? 1.856 -2.857 -11.178 1.00 89.69 88 SER A O 1
ATOM 694 N N . PRO A 1 89 ? 1.946 -5.104 -11.164 1.00 89.25 89 PRO A N 1
ATOM 695 C CA . PRO A 1 89 ? 0.790 -5.253 -12.029 1.00 89.25 89 PRO A CA 1
ATOM 696 C C . PRO A 1 89 ? -0.493 -5.131 -11.197 1.00 89.25 89 PRO A C 1
ATOM 698 O O . PRO A 1 89 ? -0.566 -5.606 -10.062 1.00 89.25 89 PRO A O 1
ATOM 701 N N . LEU A 1 90 ? -1.519 -4.503 -11.764 1.00 86.75 90 LEU A N 1
ATOM 702 C CA . LEU A 1 90 ? -2.879 -4.543 -11.222 1.00 86.75 90 LEU A CA 1
ATOM 703 C C . LEU A 1 90 ? -3.643 -5.753 -11.791 1.00 86.75 90 LEU A C 1
ATOM 705 O O . LEU A 1 90 ? -3.107 -6.462 -12.627 1.00 86.75 90 LEU A O 1
ATOM 709 N N . PRO A 1 91 ? -4.877 -6.059 -11.356 1.00 83.69 91 PRO A N 1
ATOM 710 C CA . PRO A 1 91 ? -5.602 -7.224 -11.878 1.00 83.69 91 PRO A CA 1
ATOM 711 C C . PRO A 1 91 ? -5.959 -7.150 -13.3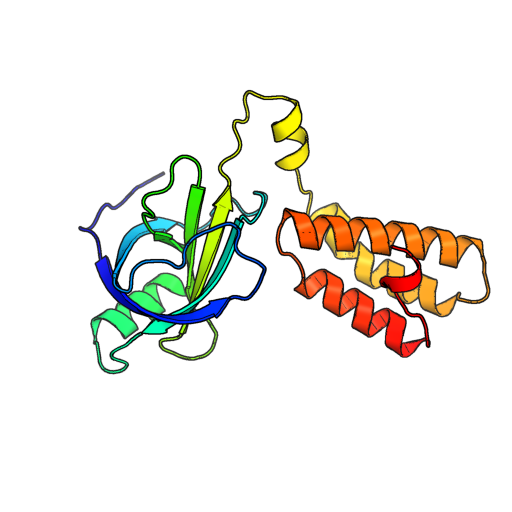73 1.00 83.69 91 PRO A C 1
ATOM 713 O O . PRO A 1 91 ? -6.103 -8.185 -14.020 1.00 83.69 91 PRO A O 1
ATOM 716 N N . GLU A 1 92 ? -6.125 -5.946 -13.926 1.00 83.62 92 GLU A N 1
ATOM 717 C CA . GLU A 1 92 ? -6.509 -5.739 -15.327 1.00 83.62 92 GLU A CA 1
ATOM 718 C C . GLU A 1 92 ? -5.265 -5.597 -16.221 1.00 83.62 92 GLU A C 1
ATOM 720 O O . GLU A 1 92 ? -4.483 -4.674 -15.984 1.00 83.62 92 GLU A O 1
ATOM 725 N N . PRO A 1 93 ? -5.080 -6.445 -17.255 1.00 81.50 93 PRO A N 1
ATOM 726 C CA . PRO A 1 93 ? -3.923 -6.389 -18.147 1.00 81.50 93 PRO A CA 1
ATOM 727 C C . PRO A 1 93 ? -3.630 -4.984 -18.677 1.00 81.50 93 PRO A C 1
ATOM 729 O O . PRO A 1 93 ? -4.524 -4.255 -19.100 1.00 81.50 93 PRO A O 1
ATOM 732 N N . GLY A 1 94 ? -2.353 -4.609 -18.656 1.00 82.69 94 GLY A N 1
ATOM 733 C CA . GLY A 1 94 ? -1.897 -3.291 -19.093 1.00 82.69 94 GLY A CA 1
ATOM 734 C C . GLY A 1 94 ? -2.075 -2.174 -18.066 1.00 82.69 94 GLY A C 1
ATOM 735 O O . GLY A 1 94 ? -1.703 -1.039 -18.362 1.00 82.69 94 GLY A O 1
ATOM 736 N N . GLN A 1 95 ? -2.588 -2.468 -16.867 1.00 89.25 95 GLN A N 1
ATOM 737 C CA . GLN A 1 95 ? -2.622 -1.524 -15.753 1.00 89.25 95 GLN A CA 1
ATOM 738 C C . GLN A 1 95 ? -1.576 -1.829 -14.687 1.00 89.25 95 GLN A C 1
ATOM 740 O O . GLN A 1 95 ? -1.428 -2.955 -14.219 1.00 89.25 95 GLN A O 1
ATOM 745 N N . PHE A 1 96 ? -0.899 -0.793 -14.220 1.00 88.81 96 PHE A N 1
ATOM 746 C CA . PHE A 1 96 ? 0.173 -0.919 -13.249 1.00 88.81 96 PHE A CA 1
ATOM 747 C C . PHE A 1 96 ? -0.030 0.045 -12.096 1.00 88.81 96 PHE A C 1
ATOM 749 O O . PHE A 1 96 ? -0.629 1.112 -12.244 1.00 88.81 96 PHE A O 1
ATOM 756 N N . LEU A 1 97 ? 0.511 -0.326 -10.947 1.00 88.88 97 LEU A N 1
ATOM 757 C CA . LEU A 1 97 ? 0.672 0.569 -9.820 1.00 88.88 97 LEU A CA 1
ATOM 758 C C . LEU A 1 97 ? 2.144 0.961 -9.745 1.00 88.88 97 LEU A C 1
ATOM 760 O O . LEU A 1 97 ? 3.009 0.101 -9.591 1.00 88.88 97 LEU A O 1
ATOM 764 N N . LEU A 1 98 ? 2.422 2.257 -9.862 1.00 88.56 98 LEU A N 1
ATOM 765 C CA . LEU A 1 98 ? 3.727 2.817 -9.542 1.00 88.56 98 LEU A CA 1
ATOM 766 C C . LEU A 1 98 ? 3.682 3.358 -8.119 1.00 88.56 98 LEU A C 1
ATOM 768 O O . LEU A 1 98 ? 2.973 4.321 -7.830 1.00 88.56 98 LEU A O 1
ATOM 772 N N . HIS A 1 9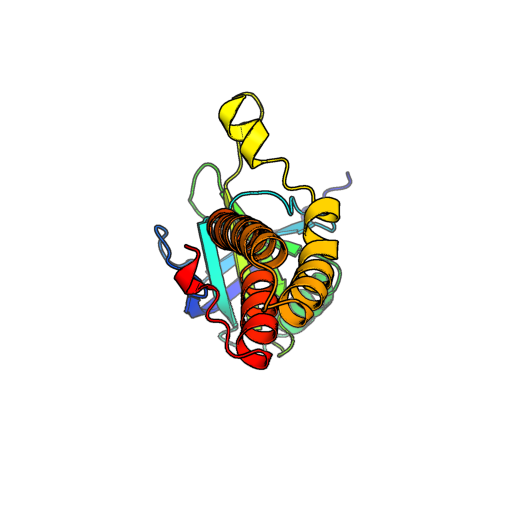9 ? 4.445 2.732 -7.240 1.00 87.06 99 HIS A N 1
ATOM 773 C CA . HIS A 1 99 ? 4.561 3.082 -5.837 1.00 87.06 99 HIS A CA 1
ATOM 774 C C . HIS A 1 99 ? 5.909 3.756 -5.597 1.00 87.06 99 HIS A C 1
ATOM 776 O O . HIS A 1 99 ? 6.953 3.117 -5.698 1.00 87.06 99 HIS A O 1
ATOM 782 N N . VAL A 1 100 ? 5.889 5.052 -5.303 1.00 86.19 100 VAL A N 1
ATOM 783 C CA . VAL A 1 100 ? 7.084 5.838 -4.992 1.00 86.19 100 VAL A CA 1
ATOM 784 C C . VAL A 1 100 ? 7.277 5.831 -3.482 1.00 86.19 100 VAL A C 1
ATOM 786 O O . VAL A 1 100 ? 6.446 6.358 -2.739 1.00 86.19 100 VAL A O 1
ATOM 789 N N . VAL A 1 101 ? 8.361 5.215 -3.023 1.00 82.06 101 VAL A N 1
ATOM 790 C CA . VAL A 1 101 ? 8.721 5.125 -1.606 1.00 82.06 101 VAL A CA 1
ATOM 791 C C . VAL A 1 101 ? 9.948 5.971 -1.312 1.00 82.06 101 VAL A C 1
ATOM 793 O O . VAL A 1 101 ? 10.889 6.037 -2.105 1.00 82.06 101 VAL A O 1
ATOM 796 N N . ARG A 1 102 ? 9.959 6.610 -0.146 1.00 78.69 102 ARG A N 1
ATOM 797 C CA . ARG A 1 102 ? 11.107 7.366 0.345 1.00 78.69 102 ARG A CA 1
ATOM 798 C C . ARG A 1 102 ? 12.181 6.405 0.831 1.00 78.69 102 ARG A C 1
ATOM 800 O O . ARG A 1 102 ? 11.917 5.589 1.705 1.00 78.69 102 ARG A O 1
ATOM 807 N N . LEU A 1 103 ? 13.407 6.542 0.342 1.00 76.56 103 LEU A N 1
ATOM 808 C CA . LEU A 1 103 ? 14.559 5.905 0.968 1.00 76.56 103 LEU A CA 1
ATOM 809 C C . LEU A 1 103 ? 14.906 6.660 2.245 1.00 76.56 103 LEU A C 1
ATOM 811 O O . LEU A 1 103 ? 15.218 7.849 2.217 1.00 76.56 103 LEU A O 1
ATOM 815 N N . LEU A 1 104 ? 14.840 5.954 3.366 1.00 72.62 104 LEU A N 1
ATOM 816 C CA . LEU A 1 104 ? 15.244 6.489 4.656 1.00 72.62 104 LEU A CA 1
ATOM 817 C C . LEU A 1 104 ? 16.751 6.322 4.841 1.00 72.62 104 LEU A C 1
ATOM 819 O O . LEU A 1 104 ? 17.311 5.262 4.545 1.00 72.62 104 LEU A O 1
ATOM 823 N N . ASP A 1 105 ? 17.392 7.357 5.372 1.00 72.00 105 ASP A N 1
ATOM 824 C CA . ASP A 1 105 ? 18.748 7.259 5.884 1.00 72.00 105 ASP A CA 1
ATOM 825 C C . ASP A 1 105 ? 18.701 6.524 7.224 1.00 72.00 105 ASP A C 1
ATOM 827 O O . ASP A 1 105 ? 18.389 7.090 8.271 1.00 72.00 105 ASP A O 1
ATOM 831 N N . LEU A 1 106 ? 19.010 5.228 7.185 1.00 69.62 106 LEU A N 1
ATOM 832 C CA . LEU A 1 106 ? 19.040 4.389 8.377 1.00 69.62 106 LEU A CA 1
ATOM 833 C C . LEU A 1 106 ? 20.164 4.774 9.352 1.00 69.62 106 LEU A C 1
ATOM 835 O O . LEU A 1 106 ? 20.244 4.165 10.412 1.00 69.62 106 LEU A O 1
ATOM 839 N N . SER A 1 107 ? 21.035 5.738 9.042 1.00 71.50 107 SER A N 1
ATOM 840 C CA . SER A 1 107 ? 21.972 6.302 10.021 1.00 71.50 107 SER A CA 1
ATOM 841 C C . SER A 1 107 ? 21.338 7.381 10.912 1.00 71.50 107 SER A C 1
ATOM 843 O O . SER A 1 107 ? 21.858 7.653 11.995 1.00 71.50 107 SER A O 1
ATOM 845 N N . ASP A 1 108 ? 20.184 7.937 10.521 1.00 74.50 108 ASP A N 1
ATOM 846 C CA . ASP A 1 108 ? 19.412 8.887 11.325 1.00 74.50 108 ASP A CA 1
ATOM 847 C C . ASP A 1 108 ? 18.441 8.137 12.267 1.00 74.50 108 ASP A C 1
ATOM 849 O O . ASP A 1 108 ? 17.498 7.482 11.805 1.00 74.50 108 ASP A O 1
ATOM 853 N N . PRO A 1 109 ? 18.601 8.242 13.601 1.00 69.31 109 PRO A N 1
ATOM 854 C CA . PRO A 1 109 ? 17.752 7.542 14.565 1.00 69.31 109 PRO A CA 1
ATOM 855 C C . PRO A 1 109 ? 16.275 7.956 14.501 1.00 69.31 109 PRO A C 1
ATOM 857 O O . PRO A 1 109 ? 15.406 7.163 14.867 1.00 69.31 109 PRO A O 1
ATOM 860 N N . LYS A 1 110 ? 15.953 9.164 14.018 1.00 68.50 110 LYS A N 1
ATOM 861 C CA . LYS A 1 110 ? 14.553 9.577 13.819 1.00 68.50 110 LYS A CA 1
ATOM 862 C C . LYS A 1 110 ? 13.910 8.826 12.660 1.00 68.50 110 LYS A C 1
ATOM 864 O O . LYS A 1 110 ? 12.737 8.477 12.732 1.00 68.50 110 LYS A O 1
ATOM 869 N N . GLN A 1 111 ? 14.676 8.556 11.607 1.00 66.56 111 GLN A N 1
ATOM 870 C CA . GLN A 1 111 ? 14.194 7.839 10.430 1.00 66.56 111 GLN A CA 1
ATOM 871 C C . GLN A 1 111 ? 14.143 6.330 10.667 1.00 66.56 111 GLN A C 1
ATOM 873 O O . GLN A 1 111 ? 13.231 5.677 10.174 1.00 66.56 111 GLN A O 1
ATOM 878 N N . GLN A 1 112 ? 15.033 5.776 11.496 1.00 62.69 112 GLN A N 1
ATOM 879 C CA . GLN A 1 112 ? 14.951 4.372 11.915 1.00 62.69 112 GLN A CA 1
ATOM 880 C C . GLN A 1 112 ? 13.605 4.029 12.570 1.00 62.69 112 GLN A C 1
ATOM 882 O O . GLN A 1 112 ? 13.035 2.987 12.260 1.00 62.69 112 GLN A O 1
ATOM 887 N N . GLN A 1 113 ? 13.066 4.915 13.417 1.00 63.16 113 GLN A N 1
ATOM 888 C CA . GLN A 1 113 ? 11.756 4.712 14.057 1.00 63.16 113 GLN A CA 1
ATOM 889 C C . GLN A 1 113 ? 10.602 4.665 13.041 1.00 63.16 113 GLN A C 1
ATOM 891 O O . GLN A 1 113 ? 9.617 3.966 13.263 1.00 63.16 113 GLN A O 1
ATOM 896 N N . ILE A 1 114 ? 10.744 5.376 11.918 1.00 64.75 114 ILE A N 1
ATOM 897 C CA . ILE A 1 114 ? 9.793 5.396 10.797 1.00 64.75 114 ILE A CA 1
ATOM 898 C C . ILE A 1 114 ? 10.015 4.195 9.854 1.00 64.75 114 ILE A C 1
ATOM 900 O O . ILE A 1 114 ? 9.134 3.832 9.094 1.00 64.75 114 ILE A O 1
ATOM 904 N N . ALA A 1 115 ? 11.178 3.545 9.862 1.00 59.34 115 ALA A N 1
ATOM 905 C CA . ALA A 1 115 ? 11.435 2.387 8.998 1.00 59.34 115 ALA A CA 1
ATOM 906 C C . ALA A 1 115 ? 10.848 1.079 9.564 1.00 59.34 115 ALA A C 1
ATOM 908 O O . ALA A 1 115 ? 10.614 0.118 8.832 1.00 59.34 115 ALA A O 1
ATOM 909 N N . THR A 1 116 ? 10.637 1.008 10.879 1.00 62.28 116 THR A N 1
ATOM 910 C CA . THR A 1 116 ? 10.205 -0.208 11.578 1.00 62.28 116 THR A CA 1
ATOM 911 C C . THR A 1 116 ? 8.687 -0.293 11.705 1.00 62.28 116 THR A C 1
ATOM 913 O O . THR A 1 116 ? 8.150 -0.301 12.812 1.00 62.28 116 THR A O 1
ATOM 916 N N . LEU A 1 117 ? 7.973 -0.374 10.581 1.00 68.25 117 LEU A N 1
ATOM 917 C CA . LEU A 1 117 ? 6.572 -0.787 10.621 1.00 68.25 117 LEU A CA 1
ATOM 918 C C . LEU A 1 117 ? 6.487 -2.306 10.809 1.00 68.25 117 LEU A C 1
ATOM 920 O O . LEU A 1 117 ? 6.710 -3.067 9.867 1.00 68.25 117 LEU A O 1
ATOM 924 N N . ASP A 1 118 ? 6.138 -2.764 12.010 1.00 72.81 118 ASP A N 1
ATOM 925 C CA . ASP A 1 118 ? 5.906 -4.190 12.246 1.00 72.81 118 ASP A CA 1
ATOM 926 C C . ASP A 1 118 ? 4.480 -4.587 11.842 1.00 72.81 118 ASP A C 1
ATOM 928 O O . ASP A 1 118 ? 3.514 -4.415 12.588 1.00 72.81 118 ASP A O 1
ATOM 932 N N . MET A 1 119 ? 4.346 -5.173 10.650 1.00 70.06 119 MET A N 1
ATOM 933 C CA . MET A 1 119 ? 3.063 -5.665 10.139 1.00 70.06 119 MET A CA 1
ATOM 934 C C . MET A 1 119 ? 2.415 -6.720 11.045 1.00 70.06 119 MET A C 1
ATOM 936 O O . MET A 1 119 ? 1.193 -6.861 11.021 1.00 70.06 119 MET A O 1
ATOM 940 N N . ARG A 1 120 ? 3.185 -7.435 11.876 1.00 76.50 120 ARG A N 1
ATOM 941 C CA . ARG A 1 120 ? 2.631 -8.417 12.825 1.00 76.50 120 ARG A CA 1
ATOM 942 C C . ARG A 1 120 ? 1.814 -7.746 13.923 1.00 76.50 120 ARG A C 1
ATOM 944 O O . ARG A 1 120 ? 0.906 -8.371 14.459 1.00 76.50 120 ARG A O 1
ATOM 951 N N . VAL A 1 121 ? 2.121 -6.487 14.236 1.00 79.00 121 VAL A N 1
ATOM 952 C CA . VAL A 1 121 ? 1.366 -5.679 15.201 1.00 79.00 121 VAL A CA 1
ATOM 953 C C . VAL A 1 121 ? 0.069 -5.168 14.578 1.00 79.00 121 VAL A C 1
ATOM 955 O O . VAL A 1 121 ? -0.939 -5.080 15.267 1.00 79.00 121 VAL A O 1
ATOM 958 N N . LEU A 1 122 ? 0.068 -4.885 13.271 1.00 80.06 122 LEU A N 1
ATOM 959 C CA . LEU A 1 122 ? -1.071 -4.291 12.564 1.00 80.06 122 LEU A CA 1
ATOM 960 C C . LEU A 1 122 ? -2.117 -5.307 12.092 1.00 80.06 122 LEU A C 1
ATOM 962 O O . LEU A 1 122 ? -3.311 -5.023 12.128 1.00 80.06 122 LEU A O 1
ATOM 966 N N . GLN A 1 123 ? -1.685 -6.493 11.658 1.00 80.88 123 GLN A N 1
ATOM 967 C CA . GLN A 1 123 ? -2.569 -7.562 11.178 1.00 80.88 123 GLN A CA 1
ATOM 968 C C . GLN A 1 123 ? -3.707 -7.964 12.138 1.00 80.88 123 GLN A C 1
ATOM 970 O O . GLN A 1 123 ? -4.808 -8.210 11.642 1.00 80.88 123 GLN A O 1
ATOM 975 N N . PRO A 1 124 ? -3.514 -8.045 13.470 1.00 89.62 124 PRO A N 1
ATOM 976 C CA . PRO A 1 124 ? -4.603 -8.393 14.384 1.00 89.62 124 PRO A CA 1
ATOM 977 C C . PRO A 1 124 ? -5.578 -7.237 14.663 1.00 89.62 124 PRO A C 1
ATOM 979 O O . PRO A 1 124 ? -6.701 -7.497 15.097 1.00 89.62 124 PRO A O 1
ATOM 982 N N . LEU A 1 125 ? -5.199 -5.981 14.394 1.00 90.19 125 LEU A N 1
ATOM 983 C CA . LEU A 1 125 ? -5.982 -4.805 14.795 1.00 90.19 125 LEU A CA 1
ATOM 984 C C . LEU A 1 125 ? -7.393 -4.742 14.188 1.00 90.19 125 LEU A C 1
ATOM 986 O O . LEU A 1 125 ? -8.310 -4.375 14.918 1.00 90.19 125 LEU A O 1
ATOM 990 N N . PRO A 1 126 ? -7.643 -5.127 12.919 1.00 90.12 126 PRO A N 1
ATOM 991 C CA . PRO A 1 126 ? -9.009 -5.185 12.396 1.00 90.12 126 PRO A CA 1
ATOM 992 C C . PRO A 1 126 ? -9.906 -6.170 13.152 1.00 90.12 126 PRO A C 1
ATOM 994 O O . PRO A 1 126 ? -11.084 -5.897 13.375 1.00 90.12 126 PRO A O 1
ATOM 997 N N . LEU A 1 127 ? -9.364 -7.316 13.572 1.00 92.56 127 LEU A N 1
ATOM 998 C CA . LEU A 1 127 ? -10.131 -8.295 14.341 1.00 92.56 127 LEU A CA 1
ATOM 999 C C . LEU A 1 127 ? -10.410 -7.784 15.759 1.00 92.56 127 LEU A C 1
ATOM 1001 O O . LEU A 1 127 ? -11.527 -7.934 16.250 1.00 92.56 127 LEU A O 1
ATOM 1005 N N . GLU A 1 128 ? -9.421 -7.153 16.391 1.00 95.00 128 GLU A N 1
ATOM 1006 C CA . GLU A 1 128 ? -9.589 -6.491 17.687 1.00 95.00 128 GLU A CA 1
ATOM 1007 C C . GLU A 1 128 ? -10.650 -5.382 17.595 1.00 95.00 128 GLU A C 1
ATOM 1009 O O . GLU A 1 128 ? -11.590 -5.362 18.384 1.00 95.00 128 GLU A O 1
ATOM 1014 N N . ALA A 1 129 ? -10.588 -4.527 16.570 1.00 94.19 129 ALA A N 1
ATOM 1015 C CA . ALA A 1 129 ? -11.577 -3.479 16.327 1.00 94.19 129 ALA A CA 1
ATOM 1016 C C . ALA A 1 129 ? -12.998 -4.041 16.181 1.00 94.19 129 ALA A C 1
ATOM 1018 O O . ALA A 1 129 ? -13.938 -3.500 16.760 1.00 94.19 129 ALA A O 1
ATOM 1019 N N . LEU A 1 130 ? -13.166 -5.162 15.471 1.00 95.12 130 LEU A N 1
ATOM 1020 C CA . LEU A 1 130 ? -14.458 -5.842 15.366 1.00 95.12 130 LEU A CA 1
ATOM 1021 C C . LEU A 1 130 ? -14.992 -6.278 16.740 1.00 95.12 130 LEU A C 1
ATOM 1023 O O . LEU A 1 130 ? -16.177 -6.089 17.015 1.00 95.12 130 LEU A O 1
ATOM 1027 N N . GLN A 1 131 ? -14.140 -6.846 17.597 1.00 96.00 131 GLN A N 1
ATOM 1028 C CA . GLN A 1 131 ? -14.519 -7.267 18.950 1.00 96.00 131 GLN A CA 1
ATOM 1029 C C . GLN A 1 131 ? -14.887 -6.071 19.838 1.00 96.00 131 GLN A C 1
ATOM 1031 O O . GLN A 1 131 ? -15.863 -6.136 20.584 1.00 96.00 131 GLN A O 1
ATOM 1036 N N . LEU A 1 132 ? -14.158 -4.962 19.722 1.00 95.88 132 LEU A N 1
ATOM 1037 C CA . LEU A 1 132 ? -14.424 -3.734 20.475 1.00 95.88 132 LEU A CA 1
ATOM 1038 C C . LEU A 1 132 ? -15.733 -3.068 20.033 1.00 95.88 132 LEU A C 1
ATOM 1040 O O . LEU A 1 132 ? -16.530 -2.663 20.876 1.00 95.88 132 LEU A O 1
ATOM 1044 N N . CYS A 1 133 ? -16.020 -3.034 18.728 1.00 94.25 133 CYS A N 1
ATOM 1045 C CA . CYS A 1 133 ? -17.285 -2.517 18.197 1.00 94.25 133 CYS A CA 1
ATOM 1046 C C . CYS A 1 133 ? -18.510 -3.300 18.704 1.00 94.25 133 CYS A C 1
ATOM 1048 O O . CYS A 1 133 ? -19.573 -2.716 18.924 1.00 94.25 133 CYS A O 1
ATOM 1050 N N . GLN A 1 134 ? -18.378 -4.610 18.947 1.00 94.31 134 GLN A N 1
ATOM 1051 C CA . GLN A 1 134 ? -19.442 -5.414 19.568 1.00 94.31 134 GLN A CA 1
ATOM 1052 C C . GLN A 1 134 ? -19.730 -4.991 21.016 1.00 94.31 134 GLN A C 1
ATOM 1054 O O . GLN A 1 134 ? -20.831 -5.212 21.516 1.00 94.31 134 GLN A O 1
ATOM 1059 N N . GLN A 1 135 ? -18.764 -4.351 21.671 1.00 94.81 135 GLN A N 1
ATOM 1060 C CA . GLN A 1 135 ? -18.838 -3.857 23.042 1.00 94.81 135 GLN A CA 1
ATOM 1061 C C . GLN A 1 135 ? -19.035 -2.336 23.090 1.00 94.81 135 GLN A C 1
ATOM 1063 O O . GLN A 1 135 ? -18.659 -1.712 24.073 1.00 94.81 135 GLN A O 1
ATOM 1068 N N . LYS A 1 136 ? -19.659 -1.715 22.074 1.00 89.81 136 LYS A N 1
ATOM 1069 C CA . LYS A 1 136 ? -19.772 -0.242 21.950 1.00 89.81 136 LYS A CA 1
ATOM 1070 C C . LYS A 1 136 ? -20.377 0.510 23.147 1.00 89.81 136 LYS A C 1
ATOM 1072 O O . LYS A 1 136 ? -20.316 1.732 23.199 1.00 89.81 136 LYS A O 1
ATOM 1077 N N . GLN A 1 137 ? -21.013 -0.200 24.076 1.00 91.62 137 GLN A N 1
ATOM 1078 C CA . GLN A 1 137 ? -21.560 0.360 25.314 1.00 91.62 137 GLN A CA 1
ATOM 1079 C C . GLN A 1 137 ? -20.500 0.529 26.417 1.00 91.62 137 GLN A C 1
ATOM 1081 O O . GLN A 1 137 ? -20.747 1.258 27.375 1.00 91.62 137 GLN A O 1
ATOM 1086 N N . ASP A 1 138 ? -19.346 -0.130 26.296 1.00 94.75 138 ASP A N 1
ATOM 1087 C CA . ASP A 1 138 ? -18.228 -0.039 27.232 1.00 94.75 138 ASP A CA 1
ATOM 1088 C C . ASP A 1 138 ? -17.286 1.121 26.842 1.00 94.75 138 ASP A C 1
ATOM 1090 O O . ASP A 1 138 ? -16.658 1.085 25.777 1.00 94.75 138 ASP A O 1
ATOM 1094 N N . PRO A 1 139 ? -17.131 2.149 27.700 1.00 92.44 139 PRO A N 1
ATOM 1095 C CA . PRO A 1 139 ? -16.207 3.252 27.457 1.00 92.44 139 PRO A CA 1
ATOM 1096 C C . PRO A 1 139 ? -14.748 2.814 27.281 1.00 92.44 139 PRO A C 1
ATOM 1098 O O . PRO A 1 139 ? -14.017 3.443 26.517 1.00 92.44 139 PRO A O 1
ATOM 1101 N N . ALA A 1 140 ? -14.310 1.748 27.960 1.00 94.81 140 ALA A N 1
ATOM 1102 C CA . ALA A 1 140 ? -12.944 1.248 27.834 1.00 94.81 140 ALA A CA 1
ATOM 1103 C C . ALA A 1 140 ? -12.710 0.620 26.453 1.00 94.81 140 ALA A C 1
ATOM 1105 O O . ALA A 1 140 ? -11.678 0.875 25.827 1.00 94.81 140 ALA A O 1
ATOM 1106 N N . ALA A 1 141 ? -13.695 -0.127 25.942 1.00 92.88 141 ALA A N 1
ATOM 1107 C CA . ALA A 1 141 ? -13.650 -0.675 24.591 1.00 92.88 141 ALA A CA 1
ATOM 1108 C C . ALA A 1 141 ? -13.590 0.440 23.537 1.00 92.88 141 ALA A C 1
ATOM 1110 O O . ALA A 1 141 ? -12.805 0.366 22.591 1.00 92.88 141 ALA A O 1
ATOM 1111 N N . MET A 1 142 ? -14.354 1.518 23.738 1.00 95.50 142 MET A N 1
ATOM 1112 C CA . MET A 1 142 ? -14.339 2.668 22.835 1.00 95.50 142 MET A CA 1
ATOM 1113 C C . MET A 1 142 ? -13.034 3.466 22.887 1.00 95.50 142 MET A C 1
ATOM 1115 O O . MET A 1 142 ? -12.543 3.893 21.843 1.00 95.50 142 MET A O 1
ATOM 1119 N N . ALA A 1 143 ? -12.431 3.625 24.067 1.00 94.94 143 ALA A N 1
ATOM 1120 C CA . ALA A 1 143 ? -11.115 4.247 24.201 1.00 94.94 143 ALA A CA 1
ATOM 1121 C C . ALA A 1 143 ? -10.041 3.442 23.455 1.00 94.94 143 ALA A C 1
ATOM 1123 O O . ALA A 1 143 ? -9.246 4.010 22.706 1.00 94.94 143 ALA A O 1
ATOM 1124 N N . ARG A 1 144 ? -10.068 2.110 23.585 1.00 95.50 144 ARG A N 1
ATOM 1125 C CA . ARG A 1 144 ? -9.157 1.228 22.853 1.00 95.50 144 ARG A CA 1
ATOM 1126 C C . ARG A 1 144 ? -9.392 1.279 21.342 1.00 95.50 144 ARG A C 1
ATOM 1128 O O . ARG A 1 144 ? -8.432 1.319 20.578 1.00 95.50 144 ARG A O 1
ATOM 1135 N N . LEU A 1 145 ? -10.648 1.335 20.899 1.00 95.50 145 LEU A N 1
ATOM 1136 C CA . LEU A 1 145 ? -10.975 1.480 19.479 1.00 95.50 145 LEU A CA 1
ATOM 1137 C C . LEU A 1 145 ? -10.433 2.799 18.906 1.00 95.50 145 LEU A C 1
ATOM 1139 O O . LEU A 1 145 ? -9.904 2.806 17.797 1.00 95.50 145 LEU A O 1
ATOM 1143 N N . ALA A 1 146 ? -10.505 3.893 19.669 1.00 95.12 146 ALA A N 1
ATOM 1144 C CA . ALA A 1 146 ? -9.940 5.180 19.271 1.00 95.12 146 ALA A CA 1
ATOM 1145 C C . ALA A 1 146 ? -8.410 5.121 19.109 1.00 95.12 146 ALA A C 1
ATOM 1147 O O . ALA A 1 146 ? -7.868 5.691 18.162 1.00 95.12 146 ALA A O 1
ATOM 1148 N N . GLU A 1 147 ? -7.699 4.404 19.988 1.00 94.38 147 GLU A N 1
ATOM 1149 C CA . GLU A 1 147 ? -6.257 4.165 19.829 1.00 94.38 147 GLU A CA 1
ATOM 1150 C C . GLU A 1 147 ? -5.946 3.399 18.539 1.00 94.38 147 GLU A C 1
ATOM 1152 O O . GLU A 1 147 ? -5.052 3.798 17.791 1.00 94.38 147 GLU A O 1
ATOM 1157 N N . ILE A 1 148 ? -6.702 2.334 18.251 1.00 93.56 148 ILE A N 1
ATOM 1158 C CA . ILE A 1 148 ? -6.547 1.550 17.019 1.00 93.56 148 ILE A CA 1
ATOM 1159 C C . ILE A 1 148 ? -6.808 2.423 15.789 1.00 93.56 148 ILE A C 1
ATOM 1161 O O . ILE A 1 148 ? -6.026 2.383 14.840 1.00 93.56 148 ILE A O 1
ATOM 1165 N N . ALA A 1 149 ? -7.862 3.244 15.807 1.00 93.62 149 ALA A N 1
ATOM 1166 C CA . ALA A 1 149 ? -8.179 4.156 14.712 1.00 93.62 149 ALA A CA 1
ATOM 1167 C C . ALA A 1 149 ? -7.026 5.128 14.438 1.00 93.62 149 ALA A C 1
ATOM 1169 O O . ALA A 1 149 ? -6.574 5.233 13.300 1.00 93.62 149 ALA A O 1
ATOM 1170 N N . LYS A 1 150 ? -6.468 5.756 15.480 1.00 91.69 150 LYS A N 1
ATOM 1171 C CA . LYS A 1 150 ? -5.305 6.646 15.347 1.00 91.69 150 LYS A CA 1
ATOM 1172 C C . LYS A 1 150 ? -4.085 5.926 14.779 1.00 91.69 150 LYS A C 1
ATOM 1174 O O . LYS A 1 150 ? -3.443 6.446 13.871 1.00 91.69 150 LYS A O 1
ATOM 1179 N N . GLN A 1 151 ? -3.783 4.726 15.276 1.00 89.19 151 GLN A N 1
ATOM 1180 C CA . GLN A 1 151 ? -2.648 3.930 14.800 1.00 89.19 151 GLN A CA 1
ATOM 1181 C C . GLN A 1 151 ? -2.794 3.541 13.326 1.00 89.19 151 GLN A C 1
ATOM 1183 O O . GLN A 1 151 ? -1.850 3.701 12.549 1.00 89.19 151 GLN A O 1
ATOM 1188 N N . LEU A 1 152 ? -3.970 3.052 12.926 1.00 89.12 152 LEU A N 1
ATOM 1189 C CA . LEU A 1 152 ? -4.236 2.650 11.547 1.00 89.12 152 LEU A CA 1
ATOM 1190 C C . LEU A 1 152 ? -4.285 3.850 10.600 1.00 89.12 152 LEU A C 1
ATOM 1192 O O . LEU A 1 152 ? -3.737 3.759 9.505 1.00 89.12 152 LEU A O 1
ATOM 1196 N N . HIS A 1 153 ? -4.853 4.979 11.027 1.00 88.19 153 HIS A N 1
ATOM 1197 C CA . HIS A 1 153 ? -4.861 6.209 10.240 1.00 88.19 153 HIS A CA 1
ATOM 1198 C C . HIS A 1 153 ? -3.447 6.761 10.043 1.00 88.19 153 HIS A C 1
ATOM 1200 O O . HIS A 1 153 ? -3.040 7.020 8.915 1.00 88.19 153 HIS A O 1
ATOM 1206 N N . GLN A 1 154 ? -2.647 6.856 11.110 1.00 85.38 154 GLN A N 1
ATOM 1207 C CA . GLN A 1 154 ? -1.249 7.282 11.011 1.00 85.38 154 GLN A CA 1
ATOM 1208 C C . GLN A 1 154 ? -0.439 6.340 10.111 1.00 85.38 154 GLN A C 1
ATOM 1210 O O . GLN A 1 154 ? 0.371 6.783 9.300 1.00 85.38 154 GLN A O 1
ATOM 1215 N N . THR A 1 155 ? -0.677 5.032 10.219 1.00 82.88 155 THR A N 1
ATOM 1216 C CA . THR A 1 155 ? -0.044 4.037 9.348 1.00 82.88 155 THR A CA 1
ATOM 1217 C C . THR A 1 155 ? -0.454 4.232 7.888 1.00 82.88 155 THR A C 1
ATOM 1219 O O . THR A 1 155 ? 0.389 4.160 6.994 1.00 82.88 155 THR A O 1
ATOM 1222 N N . ALA A 1 156 ? -1.733 4.497 7.632 1.00 82.12 156 ALA A N 1
ATOM 1223 C CA . ALA A 1 156 ? -2.229 4.775 6.296 1.00 82.12 156 ALA A CA 1
ATOM 1224 C C . ALA A 1 156 ? -1.602 6.054 5.725 1.00 82.12 156 ALA A C 1
ATOM 1226 O O . ALA A 1 156 ? -1.105 6.022 4.609 1.00 82.12 156 ALA A O 1
ATOM 1227 N N . GLN A 1 157 ? -1.500 7.125 6.513 1.00 76.00 157 GLN A N 1
ATOM 1228 C CA . GLN A 1 157 ? -0.861 8.375 6.097 1.00 76.00 157 GLN A CA 1
ATOM 1229 C C . GLN A 1 157 ? 0.629 8.216 5.780 1.00 76.00 157 GLN A C 1
ATOM 1231 O O . GLN A 1 157 ? 1.106 8.745 4.783 1.00 76.00 157 GLN A O 1
ATOM 1236 N N . VAL A 1 158 ? 1.382 7.502 6.621 1.00 72.56 158 VAL A N 1
ATOM 1237 C CA . VAL A 1 158 ? 2.841 7.398 6.462 1.00 72.56 158 VAL A CA 1
ATOM 1238 C C . VAL A 1 158 ? 3.220 6.375 5.390 1.00 72.56 158 VAL A C 1
ATOM 1240 O O . VAL A 1 158 ? 4.138 6.611 4.608 1.00 72.56 158 VAL A O 1
ATOM 1243 N N . TYR A 1 159 ? 2.532 5.235 5.334 1.00 73.62 159 TYR A N 1
ATOM 1244 C CA . TYR A 1 159 ? 2.922 4.090 4.499 1.00 73.62 159 TYR A CA 1
ATOM 1245 C C . TYR A 1 159 ? 1.911 3.763 3.394 1.00 73.62 159 TYR A C 1
ATOM 1247 O O . TYR A 1 159 ? 2.038 2.730 2.737 1.00 73.62 159 TYR A O 1
ATOM 1255 N N . ALA A 1 160 ? 0.902 4.609 3.185 1.00 67.44 160 ALA A N 1
ATOM 1256 C CA . ALA A 1 160 ? -0.159 4.411 2.201 1.00 67.44 160 ALA A CA 1
ATOM 1257 C C . ALA A 1 160 ? -0.935 3.087 2.358 1.00 67.44 160 ALA A C 1
ATOM 1259 O O . ALA A 1 160 ? -1.447 2.536 1.377 1.00 67.44 160 ALA A O 1
ATOM 1260 N N . TYR A 1 161 ? -1.037 2.542 3.576 1.00 78.69 161 TYR A N 1
ATOM 1261 C CA . TYR A 1 161 ? -1.849 1.353 3.884 1.00 78.69 161 TYR A CA 1
ATOM 1262 C C . TYR A 1 161 ? -3.344 1.693 4.055 1.00 78.69 161 TYR A C 1
ATOM 1264 O O . TYR A 1 161 ? -4.002 1.231 4.987 1.00 78.69 161 TYR A O 1
ATOM 1272 N N . TRP A 1 162 ? -3.912 2.490 3.146 1.00 79.19 162 TRP A N 1
ATOM 1273 C CA . TRP A 1 162 ? -5.315 2.921 3.223 1.00 79.19 162 TRP A CA 1
ATOM 1274 C C . TRP A 1 162 ? -6.321 1.794 3.065 1.00 79.19 162 TRP A C 1
ATOM 1276 O O . TRP A 1 162 ? -7.436 1.916 3.555 1.00 79.19 162 TRP A O 1
ATOM 1286 N N . ASP A 1 163 ? -5.953 0.675 2.443 1.00 79.94 163 ASP A N 1
ATOM 1287 C CA . ASP A 1 163 ? -6.839 -0.489 2.406 1.00 79.94 163 ASP A CA 1
ATOM 1288 C C . ASP A 1 163 ? -7.100 -1.033 3.817 1.00 79.94 163 ASP A C 1
ATOM 1290 O O . ASP A 1 163 ? -8.223 -1.422 4.129 1.00 79.94 163 ASP A O 1
ATOM 1294 N N . LEU A 1 164 ? -6.105 -0.973 4.709 1.00 84.38 164 LEU A N 1
ATOM 1295 C CA . LEU A 1 164 ? -6.275 -1.347 6.112 1.00 84.38 164 LEU A CA 1
ATOM 1296 C C . LEU A 1 164 ? -7.171 -0.345 6.859 1.00 84.38 164 LEU A C 1
ATOM 1298 O O . LEU A 1 164 ? -8.020 -0.756 7.649 1.00 84.38 164 LEU A O 1
ATOM 1302 N N . TRP A 1 165 ? -7.036 0.953 6.563 1.00 89.44 165 TRP A N 1
ATOM 1303 C CA . TRP A 1 165 ? -7.940 1.992 7.070 1.00 89.44 165 TRP A CA 1
ATOM 1304 C C . TRP A 1 165 ? -9.387 1.778 6.597 1.00 89.44 165 TRP A C 1
ATOM 1306 O O . TRP A 1 165 ? -10.302 1.748 7.413 1.00 89.44 165 TRP A O 1
ATOM 1316 N N . ARG A 1 166 ? -9.601 1.510 5.304 1.00 89.25 166 ARG A N 1
ATOM 1317 C CA . ARG A 1 166 ? -10.927 1.220 4.730 1.00 89.25 166 ARG A CA 1
ATOM 1318 C C . ARG A 1 166 ? -11.573 -0.019 5.343 1.00 89.25 166 ARG A C 1
ATOM 1320 O O . ARG A 1 166 ? -12.790 -0.065 5.505 1.00 89.25 166 ARG A O 1
ATOM 1327 N N . VAL A 1 167 ? -10.780 -1.035 5.697 1.00 92.00 167 VAL A N 1
ATOM 1328 C CA . VAL A 1 167 ? -11.283 -2.200 6.442 1.00 92.00 167 VAL A CA 1
ATOM 1329 C C . VAL A 1 167 ? -11.812 -1.771 7.812 1.00 92.00 167 VAL A C 1
ATOM 1331 O O . VAL A 1 167 ? -12.912 -2.186 8.178 1.00 92.00 167 VAL A O 1
ATOM 1334 N N . LEU A 1 168 ? -11.088 -0.918 8.544 1.00 94.62 168 LEU A N 1
ATOM 1335 C CA . LEU A 1 168 ? -11.570 -0.364 9.812 1.00 94.62 168 LEU A CA 1
ATOM 1336 C C . LEU A 1 168 ? -12.857 0.452 9.613 1.00 94.62 168 LEU A C 1
ATOM 1338 O O . LEU A 1 168 ? -13.824 0.226 10.337 1.00 94.62 168 LEU A O 1
ATOM 1342 N N . GLU A 1 169 ? -12.906 1.343 8.618 1.00 94.38 169 GLU A N 1
ATOM 1343 C CA . GLU A 1 169 ? -14.113 2.112 8.278 1.00 94.38 169 GLU A CA 1
ATOM 1344 C C . GLU A 1 169 ? -15.307 1.196 8.013 1.00 94.38 169 GLU A C 1
ATOM 1346 O O . GLU A 1 169 ? -16.390 1.405 8.564 1.00 94.38 169 GLU A O 1
ATOM 1351 N N . GLY A 1 170 ? -15.104 0.137 7.229 1.00 93.44 170 GLY A N 1
ATOM 1352 C CA . GLY A 1 170 ? -16.134 -0.852 6.939 1.00 93.44 170 GLY A CA 1
ATOM 1353 C C . GLY A 1 170 ? -16.599 -1.621 8.177 1.00 93.44 170 GLY A C 1
ATOM 1354 O O . GLY A 1 170 ? -17.784 -1.942 8.278 1.00 93.44 170 GLY A O 1
ATOM 1355 N N . ILE A 1 171 ? -15.706 -1.903 9.131 1.00 95.69 171 ILE A N 1
ATOM 1356 C CA . ILE A 1 171 ? -16.065 -2.513 10.418 1.00 95.69 171 ILE A CA 1
ATOM 1357 C C . ILE A 1 171 ? -16.894 -1.529 11.242 1.00 95.69 171 ILE A C 1
ATOM 1359 O O . ILE A 1 171 ? -18.024 -1.857 11.585 1.00 95.69 171 ILE A O 1
ATOM 1363 N N . CYS A 1 172 ? -16.379 -0.331 11.525 1.00 95.06 172 CYS A N 1
ATOM 1364 C CA . CYS A 1 172 ? -17.029 0.663 12.384 1.00 95.06 172 CYS A CA 1
ATOM 1365 C C . CYS A 1 172 ? -18.408 1.083 11.853 1.00 95.06 172 CYS A C 1
ATOM 1367 O O . CYS A 1 172 ? -19.380 1.114 12.611 1.00 95.06 172 CYS A O 1
ATOM 1369 N N . THR A 1 173 ? -18.525 1.289 10.537 1.00 95.06 173 THR A N 1
ATOM 1370 C CA . THR A 1 173 ? -19.784 1.677 9.883 1.00 95.06 173 THR A CA 1
ATOM 1371 C C . THR A 1 173 ? -20.899 0.654 10.123 1.00 95.06 173 THR A C 1
ATOM 1373 O O . THR A 1 173 ? -22.050 1.037 10.302 1.00 95.06 173 THR A O 1
ATOM 1376 N N . ARG A 1 174 ? -20.587 -0.651 10.206 1.00 95.00 174 ARG A N 1
ATOM 1377 C CA . ARG A 1 174 ? -21.588 -1.701 10.501 1.00 95.00 174 ARG A CA 1
ATOM 1378 C C . ARG A 1 174 ? -22.191 -1.607 11.905 1.00 95.00 174 ARG A C 1
ATOM 1380 O O . ARG A 1 174 ? -23.217 -2.233 12.148 1.00 95.00 174 ARG A O 1
ATOM 1387 N N . PHE A 1 175 ? -21.552 -0.879 12.817 1.00 95.44 175 PHE A N 1
ATOM 1388 C CA . PHE A 1 175 ? -22.001 -0.694 14.200 1.00 95.44 175 PHE A CA 1
ATOM 1389 C C . PHE A 1 175 ? -22.462 0.744 14.489 1.00 95.44 175 PHE A C 1
ATOM 1391 O O . PHE A 1 175 ? -22.678 1.077 15.661 1.00 95.44 175 PHE A O 1
ATOM 1398 N N . ASP A 1 176 ? -22.636 1.559 13.440 1.00 95.00 176 ASP A N 1
ATOM 1399 C CA . ASP A 1 176 ? -22.971 2.990 13.493 1.00 95.00 176 ASP A CA 1
ATOM 1400 C C . ASP A 1 176 ? -21.903 3.842 14.201 1.00 95.00 176 ASP A C 1
ATOM 1402 O O . ASP A 1 176 ? -22.215 4.803 14.901 1.00 95.00 176 ASP A O 1
ATOM 1406 N N . ILE A 1 177 ? -20.630 3.467 14.054 1.00 94.50 177 ILE A N 1
ATOM 1407 C CA . ILE A 1 177 ? -19.486 4.208 14.590 1.00 94.50 177 ILE A CA 1
ATOM 1408 C C . ILE A 1 177 ? -18.764 4.885 13.425 1.00 94.50 177 ILE A C 1
ATOM 1410 O O . ILE A 1 177 ? -18.380 4.218 12.464 1.00 94.50 177 ILE A O 1
ATOM 1414 N N . ASN A 1 178 ? -18.535 6.195 13.523 1.00 93.06 178 ASN A N 1
ATOM 1415 C CA . ASN A 1 178 ? -17.677 6.916 12.590 1.00 93.06 178 ASN A CA 1
ATOM 1416 C C . ASN A 1 178 ? -16.240 6.956 13.143 1.00 93.06 178 ASN A C 1
ATOM 1418 O O . ASN A 1 178 ? -15.994 7.651 14.128 1.00 93.06 178 ASN A O 1
ATOM 1422 N N . PRO A 1 179 ? -15.270 6.237 12.546 1.00 89.75 179 PRO A N 1
ATOM 1423 C CA . PRO A 1 179 ? -13.900 6.220 13.057 1.00 89.75 179 PRO A CA 1
ATOM 1424 C C . PRO A 1 179 ? -13.193 7.577 12.929 1.00 89.75 179 PRO A C 1
ATOM 1426 O O . PRO A 1 179 ? -12.218 7.808 13.640 1.00 89.75 179 PRO A O 1
ATOM 1429 N N . ASN A 1 180 ? -13.692 8.480 12.075 1.00 90.44 180 ASN A N 1
ATOM 1430 C CA . ASN A 1 180 ? -13.162 9.840 11.956 1.00 90.44 180 ASN A CA 1
ATOM 1431 C C . ASN A 1 180 ? -13.432 10.694 13.201 1.00 90.44 180 ASN A C 1
ATOM 1433 O O . ASN A 1 180 ? -12.711 11.656 13.427 1.00 90.44 180 ASN A O 1
ATOM 1437 N N . ASP A 1 181 ? -14.410 10.333 14.037 1.00 90.88 181 ASP A N 1
ATOM 1438 C CA . ASP A 1 181 ? -14.693 11.055 15.285 1.00 90.88 181 ASP A CA 1
ATOM 1439 C C . ASP A 1 181 ? -13.56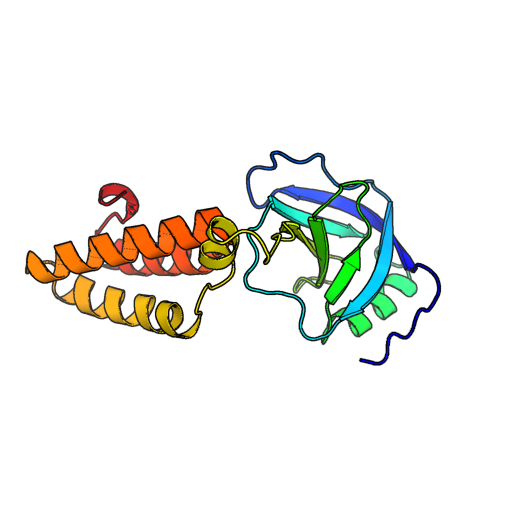9 10.872 16.329 1.00 90.88 181 ASP A C 1
ATOM 1441 O O . ASP A 1 181 ? -13.542 11.559 17.350 1.00 90.88 181 ASP A O 1
ATOM 1445 N N . PHE A 1 182 ? -12.642 9.933 16.094 1.00 89.88 182 PHE A N 1
ATOM 1446 C CA . PHE A 1 182 ? -11.503 9.652 16.971 1.00 89.88 182 PHE A CA 1
ATOM 1447 C C . PHE A 1 182 ? -10.203 10.349 16.558 1.00 89.88 182 PHE A C 1
ATOM 1449 O O . PHE A 1 182 ? -9.239 10.291 17.329 1.00 89.88 182 PHE A O 1
ATOM 1456 N N . LEU A 1 183 ? -10.146 10.927 15.356 1.00 85.31 183 LEU A N 1
ATOM 1457 C CA . LEU A 1 183 ? -8.943 11.522 14.767 1.00 85.31 183 LEU A CA 1
ATOM 1458 C C . LEU A 1 183 ? -8.775 12.978 15.214 1.00 85.31 183 LEU A C 1
ATOM 1460 O O . LEU A 1 183 ? -7.636 13.314 15.615 1.00 85.31 183 LEU A O 1
#

pLDDT: mean 79.73, std 13.7, range [22.62, 96.0]